Protein AF-A0AA86QKS4-F1 (afdb_monomer)

Radius of gyration: 15.02 Å; Cα contacts (8 Å, |Δi|>4): 60; chains: 1; bounding box: 32×24×44 Å

Mean predicted aligned error: 6.8 Å

Solvent-accessible surface area (backbone atoms only — not comparable to full-atom values): 5098 Å² total; per-residue (Å²): 133,86,78,75,75,70,64,41,42,58,71,59,50,54,53,50,30,48,75,67,75,58,69,69,58,68,72,56,52,54,51,48,36,53,73,63,36,85,76,72,28,32,38,69,68,40,44,50,50,51,52,50,50,52,50,48,53,51,52,50,41,69,74,39,49,58,94,92,38,74,72,69,54,75,66,52,51,54,62,52,49,67,81,76,112
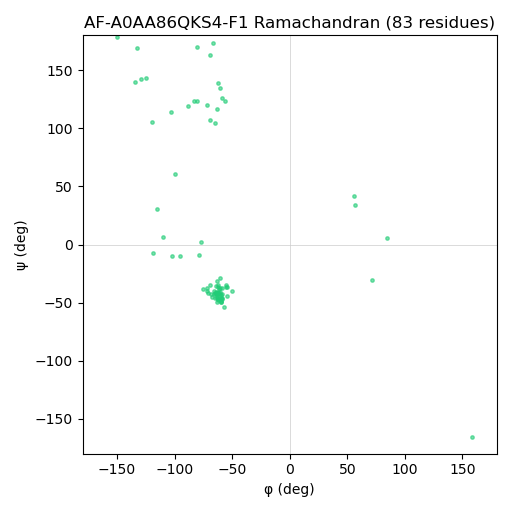
Foldseek 3Di:
DPPDADFDFLVNLQVVCVVVVLHDDSVVSQVLCVVQHDRGGHGPVSSVVSSVVSVVVVVQCVVQPDPNDGDDDPVRVVVVVVVVD

Sequence (85 aa):
MQFGQPVINVQNIEQALVQCQLQVQTALVHQLIKKYSHDSGADFGQFLGIASYLLLCKKLFMKFNNQGRVTLDLQGISNLGIWFV

Structure (mmCIF, N/CA/C/O backbone):
data_AF-A0AA86QKS4-F1
#
_entry.id   AF-A0AA86QKS4-F1
#
loop_
_atom_site.group_PDB
_atom_site.id
_atom_site.type_symbol
_atom_site.label_atom_id
_atom_site.label_alt_id
_atom_site.label_comp_id
_atom_site.label_asym_id
_atom_site.label_entity_id
_atom_site.label_seq_id
_atom_site.pdbx_PDB_ins_code
_atom_site.Cartn_x
_atom_site.Cartn_y
_atom_site.Cartn_z
_atom_site.occupancy
_atom_site.B_iso_or_equiv
_atom_site.auth_seq_id
_atom_site.auth_comp_id
_atom_site.auth_asym_id
_atom_site.auth_atom_id
_atom_site.pdbx_PDB_model_num
ATOM 1 N N . MET A 1 1 ? 13.919 -11.457 -26.664 1.00 38.72 1 MET A N 1
ATOM 2 C CA . MET A 1 1 ? 14.072 -10.042 -26.267 1.00 38.72 1 MET A CA 1
ATOM 3 C C . MET A 1 1 ? 13.129 -9.815 -25.096 1.00 38.72 1 MET A C 1
ATOM 5 O O . MET A 1 1 ? 11.925 -9.895 -25.298 1.00 38.72 1 MET A O 1
ATOM 9 N N . GLN A 1 2 ? 13.643 -9.687 -23.870 1.00 40.31 2 GLN A N 1
ATOM 10 C CA . GLN A 1 2 ? 12.810 -9.338 -22.715 1.00 40.31 2 GLN A CA 1
ATOM 11 C C . GLN A 1 2 ? 12.366 -7.885 -22.899 1.00 40.31 2 GLN A C 1
ATOM 13 O O . GLN A 1 2 ? 13.184 -6.975 -22.807 1.00 40.31 2 GLN A O 1
ATOM 18 N N . PHE A 1 3 ? 11.092 -7.672 -23.221 1.00 50.34 3 PHE A N 1
ATOM 19 C CA . PHE A 1 3 ? 10.480 -6.355 -23.099 1.00 50.34 3 PHE A CA 1
ATOM 20 C C . PHE A 1 3 ? 10.466 -6.016 -21.608 1.00 50.34 3 PHE A C 1
ATOM 22 O O . PHE A 1 3 ? 9.700 -6.609 -20.851 1.00 50.34 3 PHE A O 1
ATOM 29 N N . GLY A 1 4 ? 11.360 -5.125 -21.174 1.00 58.22 4 GLY A N 1
ATOM 30 C CA . GLY A 1 4 ? 11.302 -4.574 -19.825 1.00 58.22 4 GLY A CA 1
ATOM 31 C C . GLY A 1 4 ? 9.931 -3.935 -19.630 1.00 58.22 4 GLY A C 1
ATOM 32 O O . GLY A 1 4 ? 9.519 -3.109 -20.447 1.00 58.22 4 GLY A O 1
ATOM 33 N N . GLN A 1 5 ? 9.193 -4.366 -18.608 1.00 65.44 5 GLN A N 1
ATOM 34 C CA . GLN A 1 5 ? 7.901 -3.763 -18.308 1.00 65.44 5 GLN A CA 1
ATOM 35 C C . GLN A 1 5 ? 8.109 -2.277 -17.985 1.00 65.44 5 GLN A C 1
ATOM 37 O O . GLN A 1 5 ? 9.049 -1.945 -17.258 1.00 65.44 5 GLN A O 1
ATOM 42 N N . PRO A 1 6 ? 7.281 -1.370 -18.534 1.00 80.06 6 PRO A N 1
ATOM 43 C CA . PRO A 1 6 ? 7.417 0.051 -18.257 1.00 80.06 6 PRO A CA 1
ATOM 44 C C . PRO A 1 6 ? 7.170 0.299 -16.767 1.00 80.06 6 PRO A C 1
ATOM 46 O O . PRO A 1 6 ? 6.074 0.059 -16.259 1.00 80.06 6 PRO A O 1
ATOM 49 N N . VAL A 1 7 ? 8.202 0.772 -16.071 1.00 86.31 7 VAL A N 1
ATOM 50 C CA . VAL A 1 7 ? 8.119 1.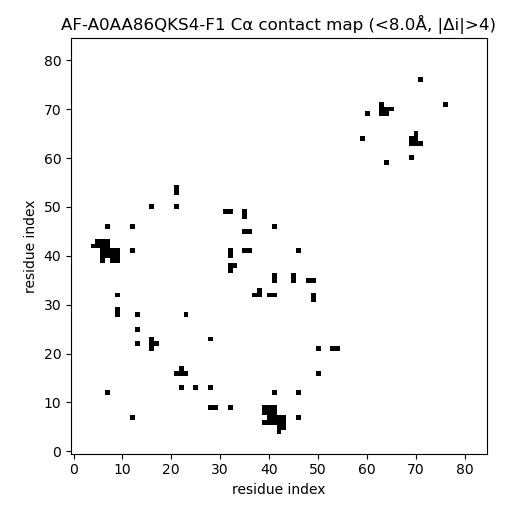140 -14.657 1.00 86.31 7 VAL A CA 1
ATOM 51 C C . VAL A 1 7 ? 7.572 2.558 -14.558 1.00 86.31 7 VAL A C 1
ATOM 53 O O . VAL A 1 7 ? 8.124 3.501 -15.127 1.00 86.31 7 VAL A O 1
ATOM 56 N N . ILE A 1 8 ? 6.479 2.712 -13.821 1.00 88.56 8 ILE A N 1
ATOM 57 C CA . ILE A 1 8 ? 5.901 4.001 -13.465 1.00 88.56 8 ILE A CA 1
ATOM 58 C C . ILE A 1 8 ? 6.708 4.544 -12.286 1.00 88.56 8 ILE A C 1
ATOM 60 O O . ILE A 1 8 ? 6.840 3.890 -11.250 1.00 88.56 8 ILE A O 1
ATOM 64 N N . ASN A 1 9 ? 7.272 5.740 -12.440 1.00 90.44 9 ASN A N 1
ATOM 65 C CA . ASN A 1 9 ? 8.021 6.383 -11.367 1.00 90.44 9 ASN A CA 1
ATOM 66 C C . ASN A 1 9 ? 7.093 6.814 -10.210 1.00 90.44 9 ASN A C 1
ATOM 68 O O . ASN A 1 9 ? 5.874 6.925 -10.354 1.00 90.44 9 ASN A O 1
ATOM 72 N N . VAL A 1 10 ? 7.690 7.092 -9.051 1.00 89.12 10 VAL A N 1
ATOM 73 C CA . VAL A 1 10 ? 6.953 7.453 -7.830 1.00 89.12 10 VAL A CA 1
ATOM 74 C C . VAL A 1 10 ? 6.085 8.702 -8.023 1.00 89.12 10 VAL A C 1
ATOM 76 O O . VAL A 1 10 ? 4.926 8.708 -7.623 1.00 89.12 10 VAL A O 1
ATOM 79 N N . GLN A 1 11 ? 6.607 9.731 -8.692 1.00 90.38 11 GLN A N 1
ATOM 80 C CA . GLN A 1 11 ? 5.901 11.002 -8.905 1.00 90.38 11 GLN A CA 1
ATOM 81 C C . GLN A 1 11 ? 4.623 10.819 -9.735 1.00 90.38 11 GLN A C 1
ATOM 83 O O . GLN A 1 11 ? 3.577 11.379 -9.410 1.00 90.38 11 GLN A O 1
ATOM 88 N N . ASN A 1 12 ? 4.678 9.993 -10.780 1.00 90.81 12 ASN A N 1
ATOM 89 C CA . ASN A 1 12 ? 3.520 9.685 -11.613 1.00 90.81 12 ASN A CA 1
ATOM 90 C C . ASN A 1 12 ? 2.499 8.835 -10.847 1.00 90.81 12 ASN A C 1
ATOM 92 O O . ASN A 1 12 ? 1.298 9.030 -11.021 1.00 90.81 12 ASN A O 1
ATOM 96 N N . ILE A 1 13 ? 2.956 7.930 -9.972 1.00 91.06 13 ILE A N 1
ATOM 97 C CA . ILE A 1 13 ? 2.073 7.169 -9.077 1.00 91.06 13 ILE A CA 1
ATOM 98 C C . ILE A 1 13 ? 1.334 8.121 -8.133 1.00 91.06 13 ILE A C 1
ATOM 100 O O . ILE A 1 13 ? 0.115 8.026 -8.009 1.00 91.06 13 ILE A O 1
ATOM 104 N N . GLU A 1 14 ? 2.033 9.067 -7.503 1.00 92.00 14 GLU A N 1
ATOM 105 C CA . GLU A 1 14 ? 1.415 10.061 -6.618 1.00 92.00 14 GLU A CA 1
ATOM 106 C C . GLU A 1 14 ? 0.352 10.891 -7.345 1.00 92.00 14 GLU A C 1
ATOM 108 O O . GLU A 1 14 ? -0.771 11.028 -6.856 1.00 92.00 14 GLU A O 1
ATOM 113 N N . GLN A 1 15 ? 0.671 11.391 -8.540 1.00 92.19 15 GLN A N 1
ATOM 114 C CA . GLN A 1 15 ? -0.276 12.150 -9.359 1.00 92.19 15 GLN A CA 1
ATOM 115 C C . GLN A 1 15 ? -1.496 11.311 -9.761 1.00 92.19 15 GLN A C 1
ATOM 117 O O . GLN A 1 15 ? -2.629 11.790 -9.667 1.00 92.19 15 GLN A O 1
ATOM 122 N N . ALA A 1 16 ? -1.292 10.053 -10.155 1.00 91.69 16 ALA A N 1
ATOM 123 C CA . ALA A 1 16 ? -2.382 9.149 -10.507 1.00 91.69 16 ALA A CA 1
ATOM 124 C C . ALA A 1 16 ? -3.294 8.861 -9.302 1.00 91.69 16 ALA A C 1
ATOM 126 O O . ALA A 1 16 ? -4.517 8.896 -9.428 1.00 91.69 16 ALA A O 1
ATOM 127 N N . LEU A 1 17 ? -2.726 8.658 -8.108 1.00 92.69 17 LEU A N 1
ATOM 128 C CA . LEU A 1 17 ? -3.505 8.461 -6.880 1.00 92.69 17 LEU A CA 1
ATOM 129 C C . LEU A 1 17 ? -4.357 9.687 -6.525 1.00 92.69 17 LEU A C 1
ATOM 131 O O . LEU A 1 17 ? -5.497 9.529 -6.078 1.00 92.69 17 LEU A O 1
ATOM 135 N N . VAL A 1 18 ? -3.846 10.900 -6.762 1.00 92.62 18 VAL A N 1
ATOM 136 C CA . VAL A 1 18 ? -4.623 12.141 -6.608 1.00 92.62 18 VAL A CA 1
ATOM 137 C C . VAL A 1 18 ? -5.805 12.163 -7.581 1.00 92.62 18 VAL A C 1
ATOM 139 O O . VAL A 1 18 ? -6.934 12.411 -7.155 1.00 92.62 18 VAL A O 1
ATOM 142 N N . GLN A 1 19 ? -5.584 11.830 -8.857 1.00 91.56 19 GLN A N 1
ATOM 143 C CA . GLN A 1 19 ? -6.655 11.758 -9.861 1.00 91.56 19 GLN A CA 1
ATOM 144 C C . GLN A 1 19 ? -7.713 10.697 -9.519 1.00 91.56 19 GLN A C 1
ATOM 146 O O . GLN A 1 19 ? -8.904 10.914 -9.738 1.00 91.56 19 GLN A O 1
ATOM 151 N N . CYS A 1 20 ? -7.306 9.581 -8.912 1.00 89.12 20 CYS A N 1
ATOM 152 C CA . CYS A 1 20 ? -8.210 8.529 -8.446 1.00 89.12 20 CYS A CA 1
ATOM 153 C C . CYS A 1 20 ? -8.939 8.857 -7.130 1.00 89.12 20 CYS A C 1
ATOM 155 O O . CYS A 1 20 ? -9.671 8.007 -6.623 1.00 89.12 20 CYS A O 1
ATOM 157 N N . GLN A 1 21 ? -8.752 10.048 -6.545 1.00 90.31 21 GLN A N 1
ATOM 158 C C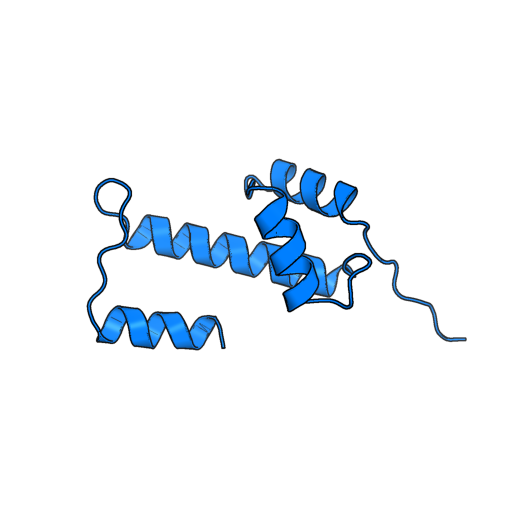A . GLN A 1 21 ? -9.296 10.411 -5.225 1.00 90.31 21 GLN A CA 1
ATOM 159 C C . GLN A 1 21 ? -8.861 9.442 -4.102 1.00 90.31 21 GLN A C 1
ATOM 161 O O . GLN A 1 21 ? -9.614 9.163 -3.154 1.00 90.31 21 GLN A O 1
ATOM 166 N N . LEU A 1 22 ? -7.639 8.917 -4.225 1.00 90.75 22 LEU A N 1
ATOM 167 C CA . LEU A 1 22 ? -6.959 8.026 -3.280 1.00 90.75 22 LEU A CA 1
ATOM 168 C C . LEU A 1 22 ? -5.718 8.709 -2.685 1.00 90.75 22 LEU A C 1
ATOM 170 O O . LEU A 1 22 ? -4.728 8.052 -2.369 1.00 90.75 22 LEU A O 1
ATOM 174 N N . GLN A 1 23 ? -5.764 10.036 -2.551 1.00 87.81 23 GLN A N 1
ATOM 175 C CA . G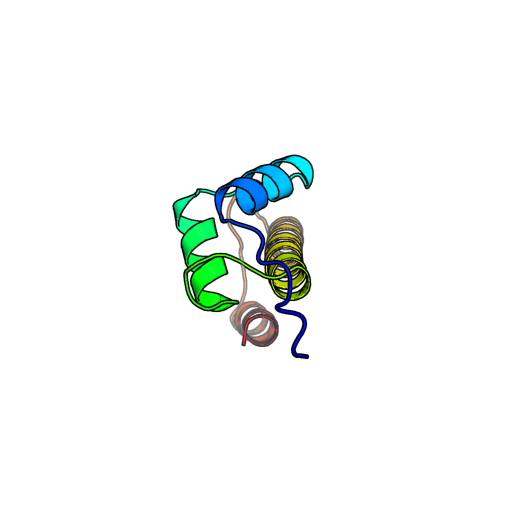LN A 1 23 ? -4.655 10.819 -2.023 1.00 87.81 23 GLN A CA 1
ATOM 176 C C . GLN A 1 23 ? -4.288 10.356 -0.608 1.00 87.81 23 GLN A C 1
ATOM 178 O O . GLN A 1 23 ? -5.120 10.325 0.300 1.00 87.81 23 GLN A O 1
ATOM 183 N N . VAL A 1 24 ? -3.011 10.035 -0.431 1.00 88.56 24 VAL A N 1
ATOM 184 C CA . VAL A 1 24 ? -2.393 9.692 0.849 1.00 88.56 24 VAL A CA 1
ATOM 185 C C . VAL A 1 24 ? -1.084 10.462 0.997 1.00 88.56 24 VAL A C 1
ATOM 187 O O . VAL A 1 24 ? -0.610 11.094 0.055 1.00 88.56 24 VAL A O 1
ATOM 190 N N . GLN A 1 25 ? -0.501 10.436 2.193 1.00 90.94 25 GLN A N 1
ATOM 191 C CA . GLN A 1 25 ? 0.794 11.068 2.441 1.00 90.94 25 GLN A CA 1
ATOM 192 C C . GLN A 1 25 ? 1.887 10.409 1.585 1.00 90.94 25 GLN A C 1
ATOM 194 O O . GLN A 1 25 ? 1.946 9.182 1.510 1.00 90.94 25 GLN A O 1
ATOM 199 N N . THR A 1 26 ? 2.800 11.201 1.019 1.00 87.81 26 THR A N 1
ATOM 200 C CA . THR A 1 26 ? 3.945 10.728 0.212 1.00 87.81 26 THR A CA 1
ATOM 201 C C . THR A 1 26 ? 4.748 9.620 0.898 1.00 87.81 26 THR A C 1
ATOM 203 O O . THR A 1 26 ? 5.095 8.616 0.279 1.00 87.81 26 THR A O 1
ATOM 206 N N . ALA A 1 27 ? 4.958 9.726 2.214 1.00 89.62 27 ALA A N 1
ATOM 207 C CA . ALA A 1 27 ? 5.636 8.687 2.989 1.00 89.62 27 ALA A CA 1
ATOM 208 C C . ALA A 1 27 ? 4.930 7.316 2.909 1.00 89.62 27 ALA A C 1
ATOM 210 O O . ALA A 1 27 ? 5.597 6.286 2.810 1.00 89.62 27 ALA A O 1
ATOM 211 N N . LEU A 1 28 ? 3.591 7.294 2.896 1.00 90.12 28 LEU A N 1
ATOM 212 C CA . LEU A 1 28 ? 2.809 6.065 2.733 1.00 90.12 28 LEU A CA 1
ATOM 213 C C . LEU A 1 28 ? 2.896 5.531 1.303 1.00 90.12 28 LEU A C 1
ATOM 215 O O . LEU A 1 28 ? 2.991 4.321 1.122 1.00 90.12 28 LEU A O 1
ATOM 219 N N . VAL A 1 29 ? 2.918 6.407 0.292 1.00 90.00 29 VAL A N 1
ATOM 220 C CA . VAL A 1 29 ? 3.120 5.991 -1.107 1.00 90.00 29 VAL A CA 1
ATOM 221 C C . VAL A 1 29 ? 4.459 5.271 -1.254 1.00 90.00 29 VAL A C 1
ATOM 223 O O . VAL A 1 29 ? 4.507 4.175 -1.804 1.00 90.00 29 VAL A O 1
ATOM 226 N N . HIS A 1 30 ? 5.530 5.820 -0.678 1.00 90.25 30 HIS A N 1
ATOM 227 C CA . HIS A 1 30 ? 6.850 5.186 -0.694 1.00 90.25 30 HIS A CA 1
ATOM 228 C C . HIS A 1 30 ? 6.844 3.816 0.003 1.00 90.25 30 HIS A C 1
ATOM 230 O O . HIS A 1 30 ? 7.449 2.869 -0.495 1.00 90.25 30 HIS A O 1
ATOM 236 N N . GLN A 1 31 ? 6.147 3.678 1.136 1.00 90.06 31 GLN A N 1
ATOM 237 C CA . GLN A 1 31 ? 6.009 2.389 1.825 1.00 90.06 31 GLN A CA 1
ATOM 238 C C . GLN A 1 31 ? 5.213 1.367 1.007 1.00 90.06 31 GLN A C 1
ATOM 240 O O . GLN A 1 31 ? 5.583 0.197 0.963 1.00 90.06 31 GLN A O 1
ATOM 245 N N . LEU A 1 32 ? 4.143 1.798 0.336 1.00 90.06 32 LEU A N 1
ATOM 246 C CA . LEU A 1 32 ? 3.350 0.932 -0.534 1.00 90.06 32 LEU A CA 1
ATOM 247 C C . LEU A 1 32 ? 4.175 0.472 -1.739 1.00 90.06 32 LEU A C 1
ATOM 249 O O . LEU A 1 32 ? 4.184 -0.713 -2.045 1.00 90.06 32 LEU A O 1
ATOM 253 N N . ILE A 1 33 ? 4.950 1.359 -2.361 1.00 90.25 33 ILE A N 1
ATOM 254 C CA . ILE A 1 33 ? 5.851 0.979 -3.457 1.00 90.25 33 ILE A CA 1
ATOM 255 C C . ILE A 1 33 ? 6.885 -0.046 -2.981 1.00 90.25 33 ILE A C 1
ATOM 257 O O . ILE A 1 33 ? 7.082 -1.045 -3.659 1.00 90.25 33 ILE A O 1
ATOM 261 N N . LYS A 1 34 ? 7.466 0.121 -1.787 1.00 89.12 34 LYS A N 1
ATOM 262 C CA . LYS A 1 34 ? 8.363 -0.888 -1.192 1.00 89.12 34 LYS A CA 1
ATOM 263 C C . LYS A 1 34 ? 7.680 -2.222 -0.887 1.00 89.12 34 LYS A C 1
ATOM 265 O O . LYS A 1 34 ? 8.331 -3.258 -0.925 1.00 89.12 34 LYS A O 1
ATOM 270 N N . LYS A 1 35 ? 6.384 -2.211 -0.554 1.00 87.31 35 LYS A N 1
ATOM 271 C CA . LYS A 1 35 ? 5.606 -3.434 -0.300 1.00 87.31 35 LYS A CA 1
ATOM 272 C C . LYS A 1 35 ? 5.318 -4.205 -1.592 1.00 87.31 35 LYS A C 1
ATOM 274 O O . LYS A 1 35 ? 5.340 -5.430 -1.574 1.00 87.31 35 LYS A O 1
ATOM 279 N N . TYR A 1 36 ? 5.013 -3.500 -2.681 1.00 85.56 36 TYR A N 1
ATOM 280 C CA . TYR A 1 36 ? 4.554 -4.105 -3.937 1.00 85.56 36 TYR A CA 1
ATOM 281 C C . TYR A 1 36 ? 5.637 -4.191 -5.032 1.00 85.56 36 TYR A C 1
ATOM 283 O O . TYR A 1 36 ? 5.393 -4.841 -6.044 1.00 85.56 36 TYR A O 1
ATOM 291 N N . SER A 1 37 ? 6.807 -3.559 -4.862 1.00 84.19 37 SER A N 1
ATOM 292 C CA . SER A 1 37 ? 7.861 -3.437 -5.885 1.00 84.19 37 SER A CA 1
ATOM 293 C C . SER A 1 37 ? 9.287 -3.347 -5.294 1.00 84.19 37 SER A C 1
ATOM 295 O O . SER A 1 37 ? 9.482 -3.333 -4.082 1.00 84.19 37 SER A O 1
ATOM 297 N N . HIS A 1 38 ? 10.299 -3.263 -6.166 1.00 72.81 38 HIS A N 1
ATOM 298 C CA . HIS A 1 38 ? 11.735 -3.188 -5.869 1.00 72.81 38 HIS A CA 1
ATOM 299 C C . HIS A 1 38 ? 12.298 -1.747 -5.936 1.00 72.81 38 HIS A C 1
ATOM 301 O O . HIS A 1 38 ? 13.192 -1.436 -6.720 1.00 72.81 38 HIS A O 1
ATOM 307 N N . ASP A 1 39 ? 11.774 -0.860 -5.085 1.00 67.62 39 ASP A N 1
ATOM 308 C CA . ASP A 1 39 ? 12.306 0.476 -4.725 1.00 67.62 39 ASP A CA 1
ATOM 309 C C . ASP A 1 39 ? 12.241 1.629 -5.750 1.00 67.62 39 ASP A C 1
ATOM 311 O O . ASP A 1 39 ? 12.127 2.782 -5.338 1.00 67.62 39 ASP A O 1
ATOM 315 N N . SER A 1 40 ? 12.298 1.383 -7.060 1.00 74.38 40 SER A N 1
ATOM 316 C CA . SER A 1 40 ? 12.457 2.462 -8.067 1.00 74.38 40 SER A CA 1
ATOM 317 C C . SER A 1 40 ? 11.154 2.976 -8.700 1.00 74.38 40 SER A C 1
ATOM 319 O O . SER A 1 40 ? 11.145 4.007 -9.374 1.00 74.38 40 SER A O 1
ATOM 321 N N . GLY A 1 41 ? 10.039 2.292 -8.460 1.00 80.56 41 GLY A N 1
ATOM 322 C CA . GLY A 1 41 ? 8.736 2.598 -9.045 1.00 80.56 41 GLY A CA 1
ATOM 323 C C . GLY A 1 41 ? 7.837 1.372 -9.008 1.00 80.56 41 GLY A C 1
ATOM 324 O O . GLY A 1 41 ? 8.142 0.416 -8.303 1.00 80.56 41 GLY A O 1
ATOM 325 N N . ALA A 1 42 ? 6.742 1.381 -9.755 1.00 87.94 42 ALA A N 1
ATOM 326 C CA . ALA A 1 42 ? 5.847 0.235 -9.867 1.00 87.94 42 ALA A CA 1
ATOM 327 C C . ALA A 1 42 ? 5.483 0.001 -11.333 1.00 87.94 42 ALA A C 1
ATOM 329 O O . ALA A 1 42 ? 5.248 0.960 -12.066 1.00 87.94 42 ALA A O 1
ATOM 330 N N . ASP A 1 43 ? 5.419 -1.249 -11.778 1.00 91.06 43 ASP A N 1
ATOM 331 C CA . ASP A 1 43 ? 4.747 -1.556 -13.039 1.00 91.06 43 ASP A CA 1
ATOM 332 C C . ASP A 1 43 ? 3.230 -1.293 -12.922 1.00 91.06 43 ASP A C 1
ATOM 334 O O . ASP A 1 43 ? 2.693 -0.981 -11.853 1.00 91.06 43 ASP A O 1
ATOM 338 N N . PHE A 1 44 ? 2.510 -1.400 -14.037 1.00 88.31 44 PHE A N 1
ATOM 339 C CA . PHE A 1 44 ? 1.070 -1.147 -14.047 1.00 88.31 44 PHE A CA 1
ATOM 340 C C . PHE A 1 44 ? 0.271 -2.101 -13.138 1.00 88.31 44 PHE A C 1
ATOM 342 O O . PHE A 1 44 ? -0.676 -1.671 -12.480 1.00 88.31 44 PHE A O 1
ATOM 349 N N . GLY A 1 45 ? 0.644 -3.381 -13.069 1.00 89.25 45 GLY A N 1
ATOM 350 C CA . GLY A 1 45 ? -0.021 -4.362 -12.210 1.00 89.25 45 GLY A CA 1
ATOM 351 C C . GLY A 1 45 ? 0.219 -4.079 -10.727 1.00 89.25 45 GLY A C 1
ATOM 352 O O . GLY A 1 45 ? -0.716 -4.100 -9.927 1.00 89.25 45 GLY A O 1
ATOM 353 N N . GLN A 1 46 ? 1.450 -3.728 -10.368 1.00 90.88 46 GLN A N 1
ATOM 354 C CA . GLN A 1 46 ? 1.826 -3.294 -9.024 1.00 90.88 46 GLN A CA 1
ATOM 355 C C . GLN A 1 46 ? 1.103 -1.997 -8.634 1.00 90.88 46 GLN A C 1
ATOM 357 O O . GLN A 1 46 ? 0.568 -1.899 -7.529 1.00 90.88 46 GLN A O 1
ATOM 362 N N . PHE A 1 47 ? 1.003 -1.026 -9.548 1.00 91.38 47 PHE A N 1
ATOM 363 C CA . PHE A 1 47 ? 0.208 0.188 -9.345 1.00 91.38 47 PHE A CA 1
ATOM 364 C C . PHE A 1 47 ? -1.273 -0.128 -9.093 1.00 91.38 47 PHE A C 1
ATOM 366 O O . PHE A 1 47 ? -1.859 0.396 -8.143 1.00 91.38 47 PHE A O 1
ATOM 373 N N . LEU A 1 48 ? -1.877 -1.018 -9.887 1.00 91.44 48 LEU A N 1
ATOM 374 C CA . LEU A 1 48 ? -3.249 -1.476 -9.652 1.00 91.44 48 LEU A CA 1
ATOM 375 C C . LEU A 1 48 ? -3.399 -2.156 -8.286 1.00 91.44 48 LEU A C 1
ATOM 377 O O . LEU A 1 48 ? -4.412 -1.942 -7.618 1.00 91.44 48 LEU A O 1
ATOM 381 N N . GLY A 1 49 ? -2.400 -2.923 -7.843 1.00 90.69 49 GLY A N 1
ATOM 382 C CA . GLY A 1 49 ? -2.350 -3.493 -6.496 1.00 90.69 49 GLY A CA 1
ATOM 383 C C . GLY A 1 49 ? -2.378 -2.417 -5.406 1.00 90.69 49 GLY A C 1
ATOM 384 O O . GLY A 1 49 ? -3.214 -2.473 -4.502 1.00 90.69 49 GLY A O 1
ATOM 385 N N . ILE A 1 50 ? -1.540 -1.383 -5.537 1.00 91.56 50 ILE A N 1
ATOM 386 C CA . ILE A 1 50 ? -1.498 -0.231 -4.620 1.00 91.56 50 ILE A CA 1
ATOM 387 C C . ILE A 1 50 ? -2.853 0.491 -4.582 1.00 91.56 50 ILE A C 1
ATOM 389 O O . ILE A 1 50 ? -3.400 0.738 -3.504 1.00 91.56 50 ILE A O 1
ATOM 393 N N . ALA A 1 51 ? -3.422 0.809 -5.747 1.00 92.50 51 ALA A N 1
ATOM 394 C CA . ALA A 1 51 ? -4.700 1.510 -5.842 1.00 92.50 51 ALA A CA 1
ATOM 395 C C . ALA A 1 51 ? -5.855 0.677 -5.259 1.00 92.50 51 ALA A C 1
ATOM 397 O O . ALA A 1 51 ? -6.688 1.201 -4.518 1.00 92.50 51 ALA A O 1
ATOM 398 N N . SER A 1 52 ? -5.877 -0.629 -5.531 1.00 91.62 52 SER A N 1
ATOM 399 C CA . SER A 1 52 ? -6.887 -1.556 -5.006 1.00 91.62 52 SER A CA 1
ATOM 400 C C . SER A 1 52 ? -6.804 -1.680 -3.487 1.00 91.62 52 SER A C 1
ATOM 402 O O . SER A 1 52 ? -7.832 -1.642 -2.811 1.00 91.62 52 SER A O 1
ATOM 404 N N . TYR A 1 53 ? -5.588 -1.751 -2.939 1.00 91.19 53 TYR A N 1
ATOM 405 C CA . TYR A 1 53 ? -5.352 -1.751 -1.497 1.00 91.19 53 TYR A CA 1
ATOM 406 C C . TYR A 1 53 ? -5.900 -0.478 -0.840 1.00 91.19 53 TYR A C 1
ATOM 408 O O . TYR A 1 53 ? -6.664 -0.550 0.123 1.00 91.19 53 TYR A O 1
ATOM 416 N N . LEU A 1 54 ? -5.574 0.696 -1.389 1.00 91.94 54 LEU A N 1
ATOM 417 C CA . LEU A 1 54 ? -6.072 1.976 -0.877 1.00 91.94 54 LEU A CA 1
ATOM 418 C C . LEU A 1 54 ? -7.598 2.080 -0.975 1.00 91.94 54 LEU A C 1
ATOM 420 O O . LEU A 1 54 ? -8.252 2.540 -0.036 1.00 91.94 54 LEU A O 1
ATOM 424 N N . LEU A 1 55 ? -8.178 1.612 -2.081 1.00 91.44 55 LEU A N 1
ATOM 425 C CA . LEU A 1 55 ? -9.624 1.580 -2.275 1.00 91.44 55 LEU A CA 1
ATOM 426 C C . LEU A 1 55 ? -10.312 0.671 -1.249 1.00 91.44 55 LEU A C 1
ATOM 428 O O . LEU A 1 55 ? -11.355 1.041 -0.705 1.00 91.44 55 LEU A O 1
ATOM 432 N N . LEU A 1 56 ? -9.733 -0.496 -0.963 1.00 88.88 56 LEU A N 1
ATOM 433 C CA . LEU A 1 56 ? -10.241 -1.418 0.047 1.00 88.88 56 LEU A CA 1
ATOM 434 C C . LEU A 1 56 ? -10.184 -0.779 1.439 1.00 88.88 56 LEU A C 1
ATOM 436 O O . LEU A 1 56 ? -11.208 -0.727 2.117 1.00 88.88 56 LEU A O 1
ATOM 440 N N . CYS A 1 57 ? -9.040 -0.207 1.826 1.00 87.75 57 CYS A N 1
AT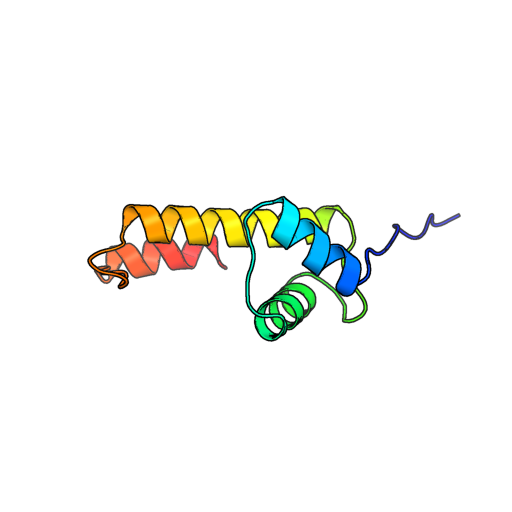OM 441 C CA . CYS A 1 57 ? -8.890 0.530 3.084 1.00 87.75 57 CYS A CA 1
ATOM 442 C C . CYS A 1 57 ? -9.930 1.651 3.218 1.00 87.75 57 CYS A C 1
ATOM 444 O O . CYS A 1 57 ? -10.571 1.773 4.261 1.00 87.75 57 CYS A O 1
ATOM 446 N N . LYS A 1 58 ? -10.164 2.428 2.151 1.00 88.69 58 LYS A N 1
ATOM 447 C CA . LYS A 1 58 ? -11.182 3.490 2.123 1.00 88.69 58 LYS A CA 1
ATOM 448 C C . LYS A 1 58 ? -12.591 2.934 2.335 1.00 88.69 58 LYS A C 1
ATOM 450 O O . LYS A 1 58 ? -13.336 3.475 3.147 1.00 88.69 58 LYS A O 1
ATOM 455 N N . LYS A 1 59 ? -12.955 1.842 1.654 1.00 87.75 59 LYS A N 1
ATOM 456 C CA . LYS A 1 59 ? -14.268 1.189 1.811 1.00 87.75 59 LYS A CA 1
ATOM 457 C C . LYS A 1 59 ? -14.469 0.619 3.213 1.00 87.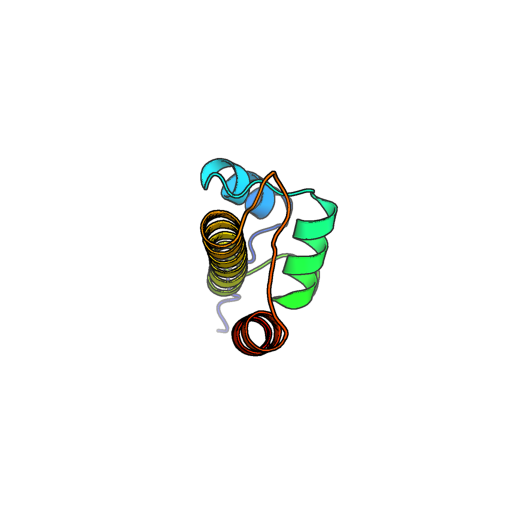75 59 LYS A C 1
ATOM 459 O O . LYS A 1 59 ? -15.543 0.778 3.786 1.00 87.75 59 LYS A O 1
ATOM 464 N N . LEU A 1 60 ? -13.445 -0.024 3.768 1.00 84.81 60 LEU A N 1
ATOM 465 C CA . LEU A 1 60 ? -13.475 -0.576 5.120 1.00 84.81 60 LEU A CA 1
ATOM 466 C C . LEU A 1 60 ? -13.609 0.529 6.160 1.00 84.81 60 LEU A C 1
ATOM 468 O O . LEU A 1 60 ? -14.470 0.436 7.031 1.00 84.81 60 LEU A O 1
ATOM 472 N N . PHE A 1 61 ? -12.826 1.600 6.018 1.00 85.81 61 PHE A N 1
ATOM 473 C CA . PHE A 1 61 ? -12.964 2.777 6.859 1.00 85.81 61 PHE A CA 1
ATOM 474 C C . PHE A 1 61 ? -14.386 3.322 6.755 1.00 85.81 61 PHE A C 1
ATOM 476 O O . PHE A 1 61 ? -15.068 3.379 7.760 1.00 85.81 61 PHE A O 1
ATOM 483 N N . MET A 1 62 ? -14.906 3.608 5.559 1.00 86.06 62 MET A N 1
ATOM 484 C CA . MET A 1 62 ? -16.279 4.111 5.399 1.00 86.06 62 MET A CA 1
ATOM 485 C C . MET A 1 62 ? -17.349 3.205 6.026 1.00 86.06 62 MET A C 1
ATOM 487 O O . MET A 1 62 ? -18.332 3.715 6.553 1.00 86.06 62 MET A O 1
ATOM 491 N N . LYS A 1 63 ? -17.159 1.882 5.993 1.00 84.62 63 LYS A N 1
ATOM 492 C CA . LYS A 1 63 ? -18.106 0.914 6.560 1.00 84.62 63 LYS A CA 1
ATOM 493 C C . LYS A 1 63 ? -18.065 0.844 8.090 1.00 84.62 63 LYS A C 1
ATOM 495 O O . LYS A 1 63 ? -19.109 0.673 8.706 1.00 84.62 63 LYS A O 1
ATOM 500 N N . PHE A 1 64 ? -16.878 0.936 8.688 1.00 83.94 64 PHE A N 1
ATOM 501 C CA . PHE A 1 64 ? -16.664 0.749 10.131 1.00 83.94 64 PHE A CA 1
ATOM 502 C C . PHE A 1 64 ? -16.301 2.043 10.872 1.00 83.94 64 PHE A C 1
ATOM 504 O O . PHE A 1 64 ? -15.962 2.016 12.056 1.00 83.94 64 PHE A O 1
ATOM 511 N N . ASN A 1 65 ? -16.343 3.179 10.178 1.00 83.12 65 ASN A N 1
ATOM 512 C CA . ASN A 1 65 ? -16.029 4.481 10.734 1.00 83.12 65 ASN A CA 1
ATOM 513 C C . ASN A 1 65 ? -17.142 4.939 11.674 1.00 83.12 65 ASN A C 1
ATOM 515 O O . ASN A 1 65 ? -18.277 5.170 11.262 1.00 83.12 65 ASN A O 1
ATOM 519 N N . ASN A 1 66 ? -16.764 5.161 12.923 1.00 78.12 66 ASN A N 1
ATOM 520 C CA . ASN A 1 66 ? -17.542 5.849 13.926 1.00 78.12 66 ASN A CA 1
ATOM 521 C C . ASN A 1 66 ? -16.749 7.086 14.379 1.00 78.12 66 ASN A C 1
ATOM 523 O O . ASN A 1 66 ? -15.736 6.973 15.067 1.00 78.12 66 ASN A O 1
ATOM 527 N N . GLN A 1 67 ? -17.178 8.276 13.943 1.00 83.94 67 GLN A N 1
ATOM 528 C CA . GLN A 1 67 ? -16.577 9.570 14.317 1.00 83.94 67 GLN A CA 1
ATOM 529 C C . GLN A 1 67 ? -15.065 9.705 14.026 1.00 83.94 67 GLN A C 1
ATOM 531 O O . GLN A 1 67 ? -14.300 10.241 14.825 1.00 83.94 67 GLN A O 1
ATOM 536 N N . GLY A 1 68 ? -14.612 9.224 12.867 1.00 80.12 68 GLY A N 1
ATOM 537 C CA . GLY A 1 68 ? -13.206 9.302 12.453 1.00 80.12 68 GLY A CA 1
ATOM 538 C C . GLY A 1 68 ? -12.336 8.173 13.007 1.00 80.12 68 GLY A C 1
ATOM 539 O O . GLY A 1 68 ? -11.120 8.190 12.822 1.00 80.12 68 GLY A O 1
ATOM 540 N N . ARG A 1 69 ? -12.937 7.194 13.690 1.00 81.44 69 ARG A N 1
ATOM 541 C CA . ARG A 1 69 ? -12.255 6.027 14.251 1.00 81.44 69 ARG A CA 1
ATOM 542 C C . ARG A 1 69 ? -12.907 4.757 13.741 1.00 81.44 69 ARG A C 1
ATOM 544 O O . ARG A 1 69 ? -14.120 4.680 13.606 1.00 81.44 69 ARG A O 1
ATOM 551 N N . VAL A 1 70 ? -12.096 3.742 13.488 1.00 80.06 70 VAL A N 1
ATOM 552 C CA . VAL A 1 70 ? -12.595 2.411 13.153 1.00 80.06 70 VAL A CA 1
ATOM 553 C C . VAL A 1 70 ? -12.797 1.645 14.456 1.00 80.06 70 VAL A C 1
ATOM 555 O O . VAL A 1 70 ? -11.846 1.457 15.213 1.00 80.06 70 VAL A O 1
ATOM 558 N N . THR A 1 71 ? -14.031 1.230 14.739 1.00 78.56 71 THR A N 1
ATOM 559 C CA . THR A 1 71 ? -14.339 0.370 15.889 1.00 78.56 71 THR A CA 1
ATOM 560 C C . THR A 1 71 ? -14.560 -1.047 15.383 1.00 78.56 71 THR A C 1
ATOM 562 O O . THR A 1 71 ? -15.499 -1.302 14.635 1.00 78.56 71 THR A O 1
ATOM 565 N N . LEU A 1 72 ? -13.669 -1.958 15.767 1.00 76.94 72 LEU A N 1
ATOM 566 C CA . LEU A 1 72 ? -13.714 -3.364 15.381 1.00 76.94 72 LEU A CA 1
ATOM 567 C C . LEU A 1 72 ? -13.587 -4.225 16.628 1.00 76.94 72 LEU A C 1
ATOM 569 O O . LEU A 1 72 ? -12.821 -3.905 17.537 1.00 76.94 72 LEU A O 1
ATOM 573 N N . ASP A 1 73 ? -14.319 -5.327 16.643 1.00 81.25 73 ASP A N 1
ATOM 574 C CA . ASP A 1 73 ? -14.109 -6.418 17.579 1.00 81.25 73 ASP A CA 1
ATOM 575 C C . ASP A 1 73 ? -12.955 -7.325 17.106 1.00 81.25 73 ASP A C 1
ATOM 577 O O . ASP A 1 73 ? -12.443 -7.207 15.989 1.00 81.25 73 ASP A O 1
ATOM 581 N N . LEU A 1 74 ? -12.522 -8.249 17.968 1.00 77.31 74 LEU A N 1
ATOM 582 C CA . LEU A 1 74 ? -11.437 -9.195 17.666 1.00 77.31 74 LEU A CA 1
ATOM 583 C C . LEU A 1 74 ? -11.692 -9.996 16.378 1.00 77.31 74 LEU A C 1
ATOM 585 O O . LEU A 1 74 ? -10.762 -10.263 15.611 1.00 77.31 74 LEU A O 1
ATOM 589 N N . GLN A 1 75 ? -12.951 -10.350 16.120 1.00 80.44 75 GLN A N 1
ATOM 590 C CA . GLN A 1 75 ? -13.352 -11.066 14.914 1.00 80.44 75 GLN A CA 1
ATOM 591 C C . GLN A 1 75 ? -13.276 -10.170 13.670 1.00 80.44 75 GLN A C 1
ATOM 593 O O . GLN A 1 75 ? -12.756 -10.598 12.640 1.00 80.44 75 GLN A O 1
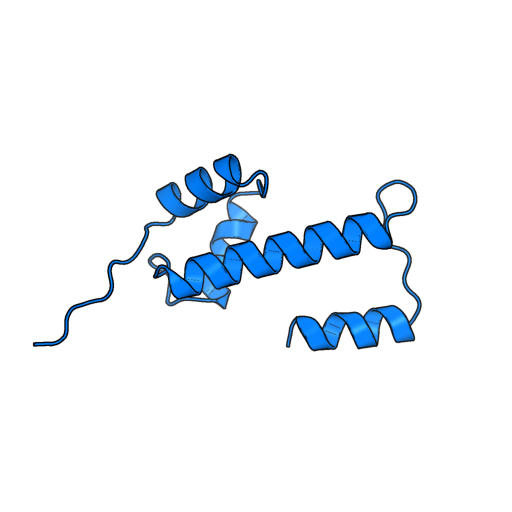ATOM 598 N N . GLY A 1 76 ? -13.712 -8.912 13.766 1.00 77.56 76 GLY A N 1
ATOM 599 C CA . GLY A 1 76 ? -13.565 -7.908 12.718 1.00 77.56 76 GLY A CA 1
ATOM 600 C C . GLY A 1 76 ? -12.104 -7.649 12.353 1.00 77.56 76 GLY A C 1
ATOM 601 O O . GLY A 1 76 ? -11.776 -7.635 11.168 1.00 77.56 76 GLY A O 1
ATOM 602 N N . ILE A 1 77 ? -11.215 -7.529 13.345 1.00 78.69 77 ILE A N 1
ATOM 603 C CA . ILE A 1 77 ? -9.765 -7.363 13.128 1.00 78.69 77 ILE A CA 1
ATOM 604 C C . ILE A 1 77 ? -9.164 -8.593 12.439 1.00 78.69 77 ILE A C 1
ATOM 606 O O . ILE A 1 77 ? -8.412 -8.446 11.477 1.00 78.69 77 ILE A O 1
ATOM 610 N N . SER A 1 78 ? -9.517 -9.799 12.890 1.00 79.88 78 SER A N 1
ATOM 611 C CA . SER A 1 78 ? -9.007 -11.045 12.301 1.00 79.88 78 SER A CA 1
ATOM 612 C C . SER A 1 78 ? -9.452 -11.198 10.844 1.00 79.88 78 SER A C 1
ATOM 614 O O . SER A 1 78 ? -8.633 -11.461 9.966 1.00 79.88 78 SER A O 1
ATOM 616 N N . ASN A 1 79 ? -10.733 -10.942 10.566 1.00 78.00 79 ASN A N 1
ATOM 617 C CA . ASN A 1 79 ? -11.282 -10.988 9.212 1.00 78.00 79 ASN A CA 1
ATOM 618 C C . ASN A 1 79 ? -10.661 -9.930 8.297 1.00 78.00 79 ASN A C 1
ATOM 620 O O . ASN A 1 79 ? -10.471 -10.192 7.115 1.00 78.00 79 ASN A O 1
ATOM 624 N N . LEU A 1 80 ? -10.340 -8.749 8.828 1.00 76.19 80 LEU A N 1
ATOM 625 C CA . LEU A 1 80 ? -9.641 -7.693 8.099 1.00 76.19 80 LEU A CA 1
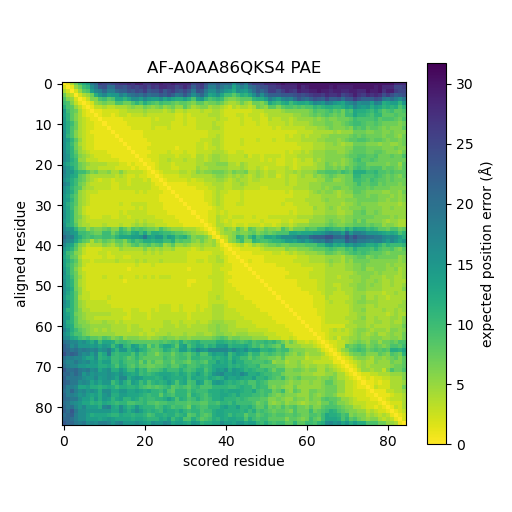ATOM 626 C C . LEU A 1 80 ? -8.202 -8.070 7.768 1.00 76.19 80 LEU A C 1
ATOM 628 O O . LEU A 1 80 ? -7.780 -7.870 6.634 1.00 76.19 80 LEU A O 1
ATOM 632 N N . GLY A 1 81 ? -7.471 -8.632 8.732 1.00 74.06 81 GLY A N 1
ATOM 633 C CA . GLY A 1 81 ? -6.075 -9.032 8.558 1.00 74.06 81 GLY A CA 1
ATOM 634 C C . GLY A 1 81 ? -5.873 -9.991 7.385 1.00 74.06 81 GLY A C 1
ATOM 635 O O . GLY A 1 81 ? -4.912 -9.835 6.641 1.00 74.06 81 GLY A O 1
ATOM 636 N N . ILE A 1 82 ? -6.822 -10.905 7.153 1.00 75.06 82 ILE A N 1
ATOM 637 C CA . ILE A 1 82 ? -6.770 -11.891 6.058 1.00 75.06 82 ILE A CA 1
ATOM 638 C C . ILE A 1 82 ? -6.727 -11.235 4.667 1.00 75.06 82 ILE A C 1
ATOM 640 O O . ILE A 1 82 ? -6.137 -11.797 3.756 1.00 75.06 82 ILE A O 1
ATOM 644 N N . TRP A 1 83 ? -7.300 -10.040 4.487 1.00 67.62 83 TRP A N 1
ATOM 645 C CA . TRP A 1 83 ? -7.266 -9.335 3.195 1.00 67.62 83 TRP A CA 1
ATOM 646 C C . TRP A 1 83 ? -5.935 -8.629 2.909 1.00 67.62 83 TRP A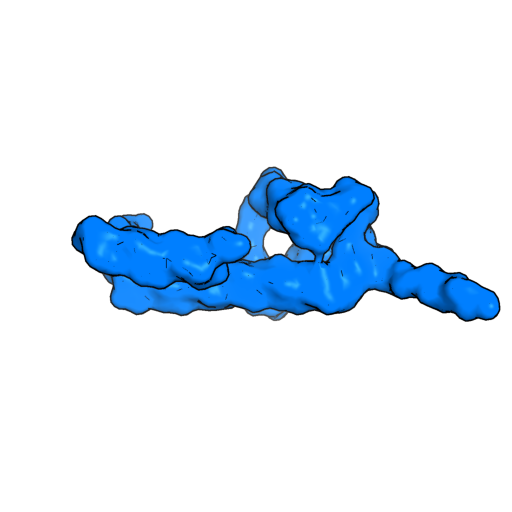 C 1
ATOM 648 O O . TRP A 1 83 ? -5.748 -8.097 1.815 1.00 67.62 83 TRP A O 1
ATOM 658 N N . PHE A 1 84 ? -5.042 -8.562 3.899 1.00 68.50 84 PHE A N 1
ATOM 659 C CA . PHE A 1 84 ? -3.806 -7.780 3.841 1.00 68.50 84 PHE A CA 1
ATOM 660 C C . PHE A 1 84 ? -2.521 -8.610 3.973 1.00 68.50 84 PHE A C 1
ATOM 662 O O . PHE A 1 84 ? -1.434 -8.032 3.808 1.00 68.50 84 PHE A O 1
ATOM 669 N N . VAL A 1 85 ? -2.672 -9.909 4.268 1.00 60.12 85 VAL A N 1
ATOM 670 C CA . VAL A 1 85 ? -1.652 -10.973 4.202 1.00 60.12 85 VAL A CA 1
ATOM 671 C C . VAL A 1 85 ? -1.565 -11.485 2.772 1.00 60.12 85 VAL A C 1
ATOM 673 O O . VAL A 1 85 ? -0.423 -11.585 2.279 1.00 60.12 85 VAL A O 1
#

Secondary structure (DSSP, 8-state):
---PPPPBPHHHHHHHHHHTT----HHHHHHHHHHHSSSS-B-HHHHHHHHHHHHHHHHHHHHHEETTEE---HHHHHHHHTTT-

pLDDT: mean 83.25, std 10.91, range [38.72, 92.69]

Nearest PDB structures (foldseek):
  1f4q-assembly1_B  TM=7.490E-01  e=9.733E-03  Homo sapiens
  1f4q-assembly1_A  TM=7.638E-01  e=1.040E-02  Homo sapiens
  5mra-assembly2_D  TM=7.643E-01  e=1.897E-02  Homo sapiens
  1k95-assembly1_A  TM=7.312E-01  e=2.028E-02  Homo sapiens
  5mra-assembly1_B  TM=7.170E-01  e=1.453E-02  Homo sapiens

Organism: NCBI:txid28002